Protein AF-A0A928Q624-F1 (afdb_monomer)

Structure (mmCIF, N/CA/C/O backbone):
data_AF-A0A928Q624-F1
#
_entry.id   AF-A0A928Q624-F1
#
loop_
_atom_site.group_PDB
_atom_site.id
_atom_site.type_symbol
_atom_site.label_atom_id
_atom_site.label_alt_id
_atom_site.label_comp_id
_atom_site.label_asym_id
_atom_site.label_entity_id
_atom_site.label_seq_id
_atom_site.pdbx_PDB_ins_code
_atom_site.Cartn_x
_atom_site.Cartn_y
_atom_site.Cartn_z
_atom_site.occupancy
_atom_site.B_iso_or_equiv
_atom_site.auth_seq_id
_atom_site.auth_comp_id
_atom_site.auth_asym_id
_atom_site.auth_atom_id
_atom_site.pdbx_PDB_model_num
ATOM 1 N N . MET A 1 1 ? -30.125 10.115 11.064 1.00 42.06 1 MET A N 1
ATOM 2 C CA . MET A 1 1 ? -29.849 9.423 9.781 1.00 42.06 1 MET A CA 1
ATOM 3 C C . MET A 1 1 ? -28.670 9.988 8.962 1.00 42.06 1 MET A C 1
ATOM 5 O O . MET A 1 1 ? -28.340 9.389 7.951 1.00 42.06 1 MET A O 1
ATOM 9 N N . MET A 1 2 ? -27.965 11.055 9.381 1.00 40.81 2 MET A N 1
ATOM 10 C CA . MET A 1 2 ? -26.850 11.630 8.591 1.00 40.81 2 MET A CA 1
ATOM 11 C C . MET A 1 2 ? -25.537 10.825 8.614 1.00 40.81 2 MET A C 1
ATOM 13 O O . MET A 1 2 ? -24.783 10.883 7.650 1.00 40.81 2 MET A O 1
ATOM 17 N N . LYS A 1 3 ? -25.280 10.036 9.670 1.00 58.16 3 LYS A N 1
ATOM 18 C CA . LYS A 1 3 ? -24.011 9.306 9.837 1.00 58.16 3 LYS A CA 1
ATOM 19 C C . LYS A 1 3 ? -23.748 8.297 8.714 1.00 58.16 3 LYS A C 1
ATOM 21 O O . LYS A 1 3 ? -22.619 8.192 8.279 1.00 58.16 3 LYS A O 1
ATOM 26 N N . ASN A 1 4 ? -24.772 7.636 8.170 1.00 63.38 4 ASN A N 1
ATOM 27 C CA . ASN A 1 4 ? -24.584 6.604 7.140 1.00 63.38 4 ASN A CA 1
ATOM 28 C C . ASN A 1 4 ? -24.246 7.156 5.745 1.00 63.38 4 ASN A C 1
ATOM 30 O O . ASN A 1 4 ? -23.698 6.420 4.933 1.00 63.38 4 ASN A O 1
ATOM 34 N N . LYS A 1 5 ? -24.572 8.421 5.443 1.00 72.81 5 LYS A N 1
ATOM 35 C CA . LYS A 1 5 ? -24.330 9.014 4.114 1.00 72.81 5 LYS A CA 1
ATOM 36 C C . LYS A 1 5 ? -22.886 9.486 3.959 1.00 72.81 5 LYS A C 1
ATOM 38 O O . LYS A 1 5 ? -22.233 9.117 2.992 1.00 72.81 5 LYS A O 1
ATOM 43 N N . SER A 1 6 ? -22.381 10.237 4.938 1.00 69.88 6 SER A N 1
ATOM 44 C CA . SER A 1 6 ? -20.977 10.670 4.982 1.00 69.88 6 SER A CA 1
ATOM 45 C C . SER A 1 6 ? -20.023 9.481 5.051 1.00 69.88 6 SER A C 1
ATOM 47 O O . SER A 1 6 ? -18.987 9.458 4.402 1.00 69.88 6 SER A O 1
ATOM 49 N N . ILE A 1 7 ? -20.426 8.457 5.793 1.00 70.25 7 ILE A N 1
ATOM 50 C CA . ILE A 1 7 ? -19.689 7.213 5.931 1.00 70.25 7 ILE A CA 1
ATOM 51 C C . ILE A 1 7 ? -19.604 6.423 4.611 1.00 70.25 7 ILE A C 1
ATOM 53 O O . ILE A 1 7 ? -18.527 5.956 4.256 1.00 70.25 7 ILE A O 1
ATOM 57 N N . LYS A 1 8 ? -20.714 6.279 3.875 1.00 77.25 8 LYS A N 1
ATOM 58 C CA . LYS A 1 8 ? -20.697 5.614 2.563 1.00 77.25 8 LYS A CA 1
ATOM 59 C C . LYS A 1 8 ? -19.836 6.371 1.558 1.00 77.25 8 LYS A C 1
ATOM 61 O O . LYS A 1 8 ? -19.048 5.747 0.869 1.00 77.25 8 LYS A O 1
ATOM 66 N N . SER A 1 9 ? -19.931 7.700 1.556 1.00 80.50 9 SER A N 1
ATOM 67 C CA . SER A 1 9 ? -19.120 8.557 0.688 1.00 80.50 9 SER A CA 1
ATOM 68 C C . SER A 1 9 ? -17.616 8.426 0.959 1.00 80.50 9 SER A C 1
ATOM 70 O O . SER A 1 9 ? -16.831 8.503 0.023 1.00 80.50 9 SER A O 1
ATOM 72 N N . LEU A 1 10 ? -17.207 8.193 2.213 1.00 77.06 10 LEU A N 1
ATOM 73 C CA . LEU A 1 10 ? -15.803 7.944 2.548 1.00 77.06 10 LEU A CA 1
ATOM 74 C C . LEU A 1 10 ? -15.310 6.598 1.999 1.00 77.06 10 LEU A C 1
ATOM 76 O O . LEU A 1 10 ? -14.221 6.541 1.442 1.00 77.06 10 LEU A O 1
ATOM 80 N N . LEU A 1 11 ? -16.096 5.528 2.151 1.00 78.81 11 LEU A N 1
ATOM 81 C CA . LEU A 1 11 ? -15.744 4.214 1.598 1.00 78.81 11 LEU A CA 1
ATOM 82 C C . LEU A 1 11 ? -15.671 4.241 0.072 1.00 78.81 11 LEU A C 1
ATOM 84 O O . LEU A 1 11 ? -14.723 3.719 -0.499 1.00 78.81 11 LEU A O 1
ATOM 88 N N . GLU A 1 12 ? -16.646 4.891 -0.561 1.00 81.31 12 GLU A N 1
ATOM 89 C CA . GLU A 1 12 ? -16.712 5.059 -2.012 1.00 81.31 12 GLU A CA 1
ATOM 90 C C . GLU A 1 12 ? -15.503 5.854 -2.524 1.00 81.31 12 GLU A C 1
ATOM 92 O O . GLU A 1 12 ? -14.842 5.426 -3.459 1.00 81.31 12 GLU A O 1
ATOM 97 N N . GLY A 1 13 ? -15.101 6.920 -1.823 1.00 78.56 13 GLY A N 1
ATOM 98 C CA . GLY A 1 13 ? -13.877 7.656 -2.152 1.00 78.56 13 GLY A CA 1
ATOM 99 C C . GLY A 1 13 ? -12.587 6.836 -1.996 1.00 78.56 13 GLY A C 1
ATOM 100 O O . GLY A 1 13 ? -11.647 7.030 -2.765 1.00 78.56 13 GLY A O 1
ATOM 101 N N . ILE A 1 14 ? -12.528 5.908 -1.032 1.00 75.38 14 ILE A N 1
ATOM 102 C CA . ILE A 1 14 ? -11.396 4.973 -0.894 1.00 75.38 14 ILE A CA 1
ATOM 103 C C . ILE A 1 14 ? -11.387 3.977 -2.062 1.00 75.38 14 ILE A C 1
ATOM 105 O O . ILE A 1 14 ? -10.330 3.728 -2.639 1.00 75.38 14 ILE A O 1
ATOM 109 N N . ASP A 1 15 ? -12.550 3.436 -2.433 1.00 75.81 15 ASP A N 1
ATOM 110 C CA . AS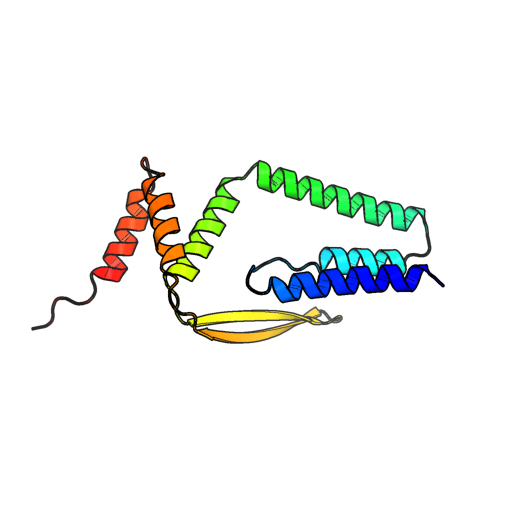P A 1 15 ? -12.689 2.527 -3.575 1.00 75.81 15 ASP A CA 1
ATOM 111 C C . ASP A 1 15 ? -12.310 3.213 -4.895 1.00 75.81 15 ASP A C 1
ATOM 113 O O . ASP A 1 15 ? -11.597 2.626 -5.709 1.00 75.81 15 ASP A O 1
ATOM 117 N N . ASP A 1 16 ? -12.737 4.457 -5.102 1.00 77.38 16 ASP A N 1
ATOM 118 C CA . ASP A 1 16 ? -12.411 5.245 -6.292 1.00 77.38 16 ASP A CA 1
ATOM 119 C C . ASP A 1 16 ? -10.905 5.520 -6.385 1.00 77.38 16 ASP A C 1
ATOM 121 O O . ASP A 1 16 ? -10.308 5.383 -7.457 1.00 77.38 16 ASP A O 1
ATOM 125 N N . TYR A 1 17 ? -10.266 5.841 -5.255 1.00 70.38 17 TYR A N 1
ATOM 126 C CA . TYR A 1 17 ? -8.818 6.035 -5.186 1.00 70.38 17 TYR A CA 1
ATOM 127 C C . TYR A 1 17 ? -8.052 4.742 -5.500 1.00 70.38 17 TYR A C 1
ATOM 129 O O . TYR A 1 17 ? -7.118 4.761 -6.304 1.00 70.38 17 TYR A O 1
ATOM 137 N N . GLU A 1 18 ? -8.457 3.605 -4.923 1.00 68.12 18 GLU A N 1
ATOM 138 C CA . GLU A 1 18 ? -7.883 2.289 -5.242 1.00 68.12 18 GLU A CA 1
ATOM 139 C C . GLU A 1 18 ? -8.032 1.952 -6.725 1.00 68.12 18 GLU A C 1
ATOM 141 O O . GLU A 1 18 ? -7.096 1.465 -7.359 1.00 68.12 18 GLU A O 1
ATOM 146 N N . GLN A 1 19 ? -9.207 2.221 -7.299 1.00 67.75 19 GLN A N 1
ATOM 147 C CA . GLN A 1 19 ? -9.478 1.950 -8.704 1.00 67.75 19 GLN A CA 1
ATOM 148 C C . GLN A 1 19 ? -8.641 2.819 -9.639 1.00 67.75 19 GLN A C 1
ATOM 150 O O . GLN A 1 19 ? -8.111 2.296 -10.624 1.00 67.75 19 GLN A O 1
ATOM 155 N N . ALA A 1 20 ? -8.492 4.106 -9.322 1.00 62.09 20 ALA A N 1
ATOM 156 C CA . ALA A 1 20 ? -7.647 5.033 -10.065 1.00 62.09 20 ALA A CA 1
ATOM 157 C C . ALA A 1 20 ? -6.159 4.644 -9.985 1.00 62.09 20 ALA A C 1
ATOM 159 O O . ALA A 1 20 ? -5.436 4.766 -10.973 1.00 62.09 20 ALA A O 1
ATOM 160 N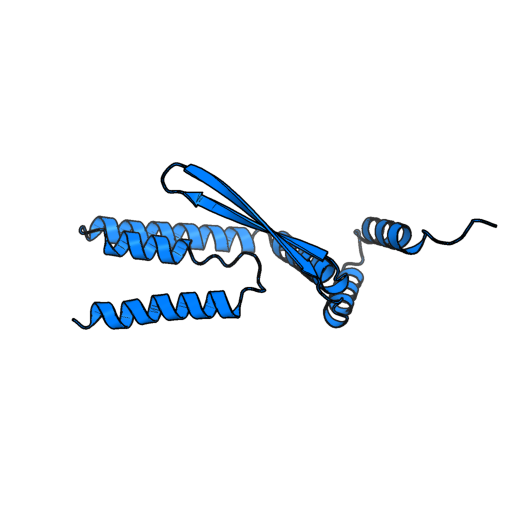 N . ASN A 1 21 ? -5.724 4.088 -8.849 1.00 60.66 21 ASN A N 1
ATOM 161 C CA . ASN A 1 21 ? -4.332 3.726 -8.580 1.00 60.66 21 ASN A CA 1
ATOM 162 C C . ASN A 1 21 ? -4.022 2.228 -8.697 1.00 60.66 21 ASN A C 1
ATOM 164 O O . ASN A 1 21 ? -2.992 1.780 -8.201 1.00 60.66 21 ASN A O 1
ATOM 168 N N . LYS A 1 22 ? -4.821 1.449 -9.441 1.00 57.28 22 LYS A N 1
ATOM 169 C CA . LYS A 1 22 ? -4.572 0.012 -9.716 1.00 57.28 22 LYS A CA 1
ATOM 170 C C . LYS A 1 22 ? -3.182 -0.309 -10.290 1.00 57.28 22 LYS A C 1
ATOM 172 O O . LYS A 1 22 ? -2.777 -1.467 -10.286 1.00 57.28 22 LYS A O 1
ATOM 177 N N . ARG A 1 23 ? -2.472 0.694 -10.819 1.00 48.16 23 ARG A N 1
ATOM 178 C CA . ARG A 1 23 ? -1.094 0.580 -11.327 1.00 48.16 23 ARG A CA 1
ATOM 179 C C . ARG A 1 23 ? -0.033 0.630 -10.219 1.00 48.16 23 ARG A C 1
ATOM 181 O O . ARG A 1 23 ? 1.066 0.131 -10.427 1.00 48.16 23 ARG A O 1
ATOM 188 N N . ILE A 1 24 ? -0.361 1.185 -9.051 1.00 51.19 24 ILE A N 1
ATOM 189 C CA . ILE A 1 24 ? 0.508 1.234 -7.871 1.00 51.19 24 ILE A CA 1
ATOM 190 C C . ILE A 1 24 ? 0.310 -0.075 -7.097 1.00 51.19 24 ILE A C 1
ATOM 192 O O . ILE A 1 24 ? -0.640 -0.232 -6.324 1.00 51.19 24 ILE A O 1
ATOM 196 N N . LYS A 1 25 ? 1.190 -1.055 -7.341 1.00 48.66 25 LYS A N 1
ATOM 197 C CA . LYS A 1 25 ? 1.201 -2.325 -6.599 1.00 48.66 25 LYS A CA 1
ATOM 198 C C . LYS A 1 25 ? 1.339 -2.039 -5.095 1.00 48.66 25 LYS A C 1
ATOM 200 O O . LYS A 1 25 ? 2.238 -1.320 -4.683 1.00 48.66 25 LYS A O 1
ATOM 205 N N . GLY A 1 26 ? 0.453 -2.620 -4.280 1.00 50.34 26 GLY A N 1
ATOM 206 C CA . GLY A 1 26 ? 0.579 -2.634 -2.814 1.00 50.34 26 GLY A CA 1
ATOM 207 C C . GLY A 1 26 ? -0.304 -1.659 -2.027 1.00 50.34 26 GLY A C 1
ATOM 208 O O . GLY A 1 26 ? -0.358 -1.785 -0.806 1.00 50.34 26 GLY A O 1
ATOM 209 N N . SER A 1 27 ? -1.045 -0.744 -2.669 1.00 52.12 27 SER A N 1
ATOM 210 C CA . SER A 1 27 ? -2.008 0.117 -1.954 1.00 52.12 27 SER A CA 1
ATOM 211 C C . SER A 1 27 ? -3.344 -0.602 -1.709 1.00 52.12 27 SER A C 1
ATOM 213 O O . SER A 1 27 ? -4.367 -0.287 -2.304 1.00 52.1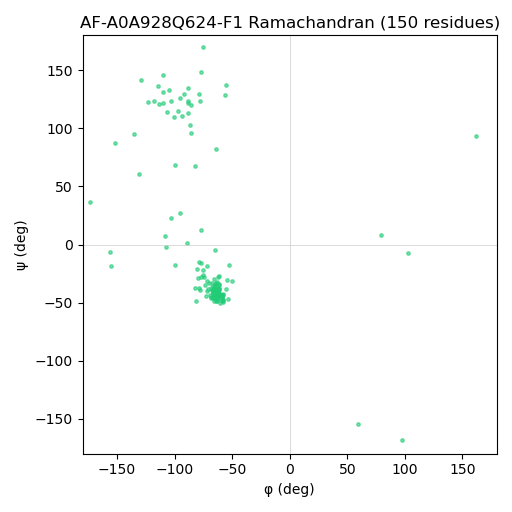2 27 SER A O 1
ATOM 215 N N . ASP A 1 28 ? -3.328 -1.635 -0.864 1.00 59.47 28 ASP A N 1
ATOM 216 C CA . ASP A 1 28 ? -4.558 -2.270 -0.382 1.00 59.47 28 ASP A CA 1
ATOM 217 C C . ASP A 1 28 ? -5.048 -1.510 0.863 1.00 59.47 28 ASP A C 1
ATOM 219 O O . ASP A 1 28 ? -4.512 -1.674 1.964 1.00 59.47 28 ASP A O 1
ATOM 223 N N . PHE A 1 29 ? -6.070 -0.660 0.715 1.00 68.00 29 PHE A N 1
ATOM 224 C CA . PHE A 1 29 ? -6.675 0.072 1.837 1.00 68.00 29 PHE A CA 1
ATOM 225 C C . PHE A 1 29 ? -7.605 -0.823 2.660 1.00 68.00 29 PHE A C 1
ATOM 227 O O . PHE A 1 29 ? -8.325 -0.350 3.546 1.00 68.00 29 PHE A O 1
ATOM 234 N N . LYS A 1 30 ? -7.563 -2.140 2.440 1.00 75.44 30 LYS A N 1
ATOM 235 C CA . LYS A 1 30 ? -8.218 -3.152 3.268 1.00 75.44 30 LYS A CA 1
ATOM 236 C C . LYS A 1 30 ? -7.920 -3.005 4.753 1.00 75.44 30 LYS A C 1
ATOM 238 O O . LYS A 1 30 ? -8.804 -3.276 5.554 1.00 75.44 30 LYS A O 1
ATOM 243 N N . SER A 1 31 ? -6.743 -2.523 5.153 1.00 74.69 31 SER A N 1
ATOM 244 C CA . SER A 1 31 ? -6.451 -2.226 6.566 1.00 74.69 31 SER A CA 1
ATOM 245 C C . SER A 1 31 ? -7.373 -1.139 7.143 1.00 74.69 31 SER A C 1
ATOM 247 O O . SER A 1 31 ? -7.892 -1.298 8.249 1.00 74.69 31 SER A O 1
ATOM 249 N N . ILE A 1 32 ? -7.643 -0.078 6.374 1.00 82.06 32 ILE A N 1
ATOM 250 C CA . ILE A 1 32 ? -8.559 1.010 6.743 1.00 82.06 32 ILE A CA 1
ATOM 251 C C . ILE A 1 32 ? -10.010 0.538 6.672 1.00 82.06 32 ILE A C 1
ATOM 253 O O . ILE A 1 32 ? -10.773 0.791 7.603 1.00 82.06 32 ILE A O 1
ATOM 257 N N . LYS A 1 33 ? -10.389 -0.187 5.611 1.00 80.75 33 LYS A N 1
ATOM 258 C CA . LYS A 1 33 ? -11.736 -0.764 5.465 1.00 80.75 33 LYS A CA 1
ATOM 259 C C . LYS A 1 33 ? -12.060 -1.719 6.617 1.00 80.75 33 LYS A C 1
ATOM 261 O O . LYS A 1 33 ? -13.117 -1.591 7.228 1.00 80.75 33 LYS A O 1
ATOM 266 N N . ASN A 1 34 ? -11.125 -2.600 6.978 1.00 84.31 34 ASN A N 1
ATOM 267 C CA . ASN A 1 34 ? -11.265 -3.527 8.101 1.00 84.31 34 ASN A CA 1
ATOM 268 C C . ASN A 1 34 ? -11.399 -2.784 9.434 1.00 84.31 34 ASN A C 1
ATOM 270 O O . ASN A 1 34 ? -12.337 -3.065 10.177 1.00 84.31 34 ASN A O 1
ATOM 274 N N . LEU A 1 35 ? -10.515 -1.811 9.715 1.00 85.62 35 LEU A N 1
ATOM 275 C CA . LEU A 1 35 ? -10.620 -0.978 10.919 1.00 85.62 35 LEU A CA 1
ATOM 276 C C . LEU A 1 35 ? -12.002 -0.335 11.007 1.00 85.62 35 LEU A C 1
ATOM 278 O O . LEU A 1 35 ? -12.628 -0.329 12.061 1.00 85.62 35 LEU A O 1
ATOM 282 N N . TYR A 1 36 ? -12.462 0.228 9.898 1.00 83.62 36 TYR A N 1
ATOM 283 C CA . TYR A 1 36 ? -13.732 0.921 9.826 1.00 83.62 36 TYR A CA 1
ATOM 284 C C . TYR A 1 36 ? -14.921 -0.031 10.062 1.00 83.62 36 TYR A C 1
ATOM 286 O O . TYR A 1 36 ? -15.818 0.289 10.846 1.00 83.62 36 TYR A O 1
ATOM 294 N N . GLU A 1 37 ? -14.930 -1.211 9.437 1.00 85.44 37 GLU A N 1
ATOM 295 C CA . GLU A 1 37 ? -15.988 -2.200 9.643 1.00 85.44 37 GLU A CA 1
ATOM 296 C C . GLU A 1 37 ? -16.032 -2.681 11.094 1.00 85.44 37 GLU A C 1
ATOM 298 O O . GLU A 1 37 ? -17.107 -2.793 11.684 1.00 85.44 37 GLU A O 1
ATOM 303 N N . GLU A 1 38 ? -14.866 -2.960 11.672 1.00 87.31 38 GLU A N 1
ATOM 304 C CA . GLU A 1 38 ? -14.724 -3.416 13.051 1.00 87.31 38 GLU A CA 1
ATOM 305 C C . GLU A 1 38 ? -15.120 -2.314 14.043 1.00 87.31 38 GLU A C 1
ATOM 307 O O . GLU A 1 38 ? -15.840 -2.569 15.009 1.00 87.31 38 GLU A O 1
ATOM 312 N N . PHE A 1 39 ? -14.770 -1.060 13.749 1.00 87.88 39 PHE A N 1
ATOM 313 C CA . PHE A 1 39 ? -15.178 0.106 14.527 1.00 87.88 39 PHE A CA 1
ATOM 314 C C . PHE A 1 39 ? -16.700 0.287 14.547 1.00 87.88 39 PHE A C 1
ATOM 316 O O . PHE A 1 39 ? -17.263 0.565 15.605 1.00 87.88 39 PHE A O 1
ATOM 323 N N . LEU A 1 40 ? -17.382 0.116 13.408 1.00 85.81 40 LEU A N 1
ATOM 324 C CA . LEU A 1 40 ? -18.842 0.233 13.341 1.00 85.81 40 LEU A CA 1
ATOM 325 C C . LEU A 1 40 ? -19.581 -0.933 13.997 1.00 85.81 40 LEU A C 1
ATOM 327 O O . LEU A 1 40 ? -20.670 -0.724 14.526 1.00 85.81 40 LEU A O 1
ATOM 331 N N . LYS A 1 41 ? -19.002 -2.138 13.965 1.00 88.69 41 LYS A N 1
ATOM 332 C CA . LYS A 1 41 ? -19.549 -3.332 14.630 1.00 88.69 41 LYS A CA 1
ATOM 333 C C . LYS A 1 41 ? -19.308 -3.325 16.147 1.00 88.69 41 LYS A C 1
ATOM 335 O O . LYS A 1 41 ? -19.937 -4.095 16.863 1.00 88.69 41 LYS A O 1
ATOM 340 N N . THR A 1 42 ? -18.405 -2.478 16.641 1.00 89.00 42 THR A N 1
ATOM 341 C CA . THR A 1 42 ? -18.054 -2.401 18.064 1.00 89.00 42 THR A CA 1
ATOM 342 C C . THR A 1 42 ? -18.963 -1.421 18.810 1.00 89.00 42 THR A C 1
ATOM 344 O O . THR A 1 42 ? -18.876 -0.201 18.640 1.00 89.00 42 THR A O 1
ATOM 347 N N . ASP A 1 43 ? -19.794 -1.939 19.715 1.00 86.19 43 ASP A N 1
ATOM 348 C CA . ASP A 1 43 ? -20.748 -1.130 20.489 1.00 86.19 43 ASP A CA 1
ATOM 349 C C . ASP A 1 43 ? -20.073 -0.287 21.585 1.00 86.19 43 ASP A C 1
ATOM 351 O O . ASP A 1 43 ? -20.459 0.861 21.845 1.00 86.19 43 ASP A O 1
ATOM 355 N N . SER A 1 44 ? -19.015 -0.825 22.196 1.00 93.06 44 SER A N 1
ATOM 356 C CA . SER A 1 44 ? -18.314 -0.216 23.327 1.00 93.06 44 SER A CA 1
ATOM 357 C C . SER A 1 44 ? -17.379 0.916 22.894 1.00 93.06 44 SER A C 1
ATOM 359 O O . SER A 1 44 ? -16.445 0.719 22.115 1.00 93.06 44 SER A O 1
ATOM 361 N N . LYS A 1 45 ? -17.580 2.117 23.454 1.00 89.00 45 LYS A N 1
ATOM 362 C CA . LYS A 1 45 ? -16.713 3.279 23.195 1.00 89.00 45 LYS A CA 1
ATOM 363 C C . LYS A 1 45 ? -15.238 3.017 23.569 1.00 89.00 45 LYS A C 1
ATOM 365 O O . LYS A 1 45 ? -14.398 3.250 22.707 1.00 89.00 45 LYS A O 1
ATOM 370 N N . PRO A 1 46 ? -14.901 2.478 24.758 1.00 92.75 46 PRO A N 1
ATOM 371 C CA . PRO A 1 46 ? -13.516 2.133 25.090 1.00 92.75 46 PRO A CA 1
ATOM 372 C C . PRO A 1 46 ? -12.837 1.191 24.087 1.00 92.75 46 PRO A C 1
ATOM 374 O O . PRO A 1 46 ? -11.660 1.354 23.781 1.00 92.75 46 PRO A O 1
ATOM 377 N N . GLN A 1 47 ? -13.573 0.213 23.551 1.00 89.19 47 GLN A N 1
ATOM 378 C CA . GLN A 1 47 ? -13.030 -0.726 22.564 1.00 89.19 47 GLN A CA 1
ATOM 379 C C . GLN A 1 47 ? -12.806 -0.050 21.207 1.00 89.19 47 GLN A C 1
ATOM 381 O O . GLN A 1 47 ? -11.767 -0.253 20.585 1.00 89.19 47 GLN A O 1
ATOM 386 N N . ARG A 1 48 ? -13.729 0.822 20.786 1.00 89.94 48 ARG A N 1
ATOM 387 C CA . ARG A 1 48 ? -13.560 1.671 19.599 1.00 89.94 48 ARG A CA 1
ATOM 388 C C . ARG A 1 48 ? -12.338 2.588 19.701 1.00 89.94 48 ARG A C 1
ATOM 390 O O . ARG A 1 48 ? -11.573 2.692 18.746 1.00 89.94 48 ARG A O 1
ATOM 397 N N . ASP A 1 49 ? -12.131 3.211 20.859 1.00 89.88 49 ASP A N 1
ATOM 398 C CA . ASP A 1 49 ? -10.975 4.081 21.102 1.00 89.88 49 ASP A CA 1
ATOM 399 C C . ASP A 1 49 ? -9.658 3.280 21.059 1.00 89.88 49 ASP A C 1
ATOM 401 O O . ASP A 1 49 ? -8.663 3.756 20.507 1.00 89.88 49 ASP A O 1
ATOM 405 N N . LYS A 1 50 ? -9.668 2.034 21.559 1.00 92.88 50 LYS A N 1
ATOM 406 C CA . LYS A 1 50 ? -8.531 1.105 21.474 1.00 92.88 50 LYS A CA 1
ATOM 407 C C . LYS A 1 50 ? -8.202 0.700 20.030 1.00 92.88 50 LYS A C 1
ATOM 409 O O . LYS A 1 50 ? -7.037 0.727 19.649 1.00 92.88 50 LYS A O 1
ATOM 414 N N . LEU A 1 51 ? -9.206 0.387 19.208 1.00 89.50 51 LEU A N 1
ATOM 415 C CA . LEU A 1 51 ? -9.002 0.076 17.784 1.00 89.50 51 LEU A CA 1
ATOM 416 C C . LEU A 1 51 ? -8.320 1.238 17.044 1.00 89.50 51 LEU A C 1
ATOM 418 O O . LEU A 1 51 ? -7.377 1.032 16.277 1.00 89.50 51 LEU A O 1
ATOM 422 N N . ILE A 1 52 ? -8.759 2.475 17.309 1.00 89.25 52 ILE A N 1
ATOM 423 C CA . ILE A 1 52 ? -8.149 3.673 16.720 1.00 89.25 52 ILE A CA 1
ATOM 424 C C . ILE A 1 52 ? -6.705 3.851 17.200 1.00 89.25 52 ILE A C 1
ATOM 426 O O . ILE A 1 52 ? -5.834 4.171 16.389 1.00 89.25 52 ILE A O 1
ATOM 430 N N . SER A 1 53 ? -6.434 3.691 18.498 1.00 89.31 53 SER A N 1
ATOM 431 C CA . SER A 1 53 ? -5.089 3.913 19.039 1.00 89.31 53 SER A CA 1
ATOM 432 C C . SER A 1 53 ? -4.081 2.885 18.523 1.00 89.31 53 SER A C 1
ATOM 434 O O . SER A 1 53 ? -2.978 3.264 18.136 1.00 89.31 53 SER A O 1
ATOM 436 N N . GLU A 1 54 ? -4.469 1.614 18.422 1.00 90.56 54 GLU A N 1
ATOM 437 C CA . GLU A 1 54 ? -3.630 0.558 17.847 1.00 90.56 54 GLU A CA 1
ATOM 438 C C . GLU A 1 54 ? -3.359 0.787 16.359 1.00 90.56 54 GLU A C 1
ATOM 440 O O . GLU A 1 54 ? -2.232 0.604 15.898 1.00 90.56 54 GLU A O 1
ATOM 445 N N . PHE A 1 55 ? -4.365 1.230 15.598 1.00 88.75 55 PHE A N 1
ATOM 446 C CA . PHE A 1 55 ? -4.162 1.586 14.197 1.00 88.75 55 PHE A CA 1
ATOM 447 C C . PHE A 1 55 ? -3.175 2.747 14.038 1.00 88.75 55 PHE A C 1
ATOM 449 O O . PHE A 1 55 ? -2.238 2.641 13.249 1.00 88.75 55 PHE A O 1
ATOM 456 N N . LYS A 1 56 ? -3.338 3.823 14.822 1.00 86.38 56 LYS A N 1
ATOM 457 C CA . LYS A 1 56 ? -2.411 4.965 14.814 1.00 86.38 56 LYS A CA 1
ATOM 458 C C . LYS A 1 56 ? -0.988 4.539 15.153 1.00 86.38 56 LYS A C 1
ATOM 460 O O . LYS A 1 56 ? -0.074 4.892 14.418 1.00 86.38 56 LYS A O 1
ATOM 465 N N . LYS A 1 57 ? -0.824 3.742 16.213 1.00 90.00 57 LYS A N 1
ATOM 466 C CA . LYS A 1 57 ? 0.479 3.240 16.653 1.00 90.00 57 LYS A CA 1
ATOM 467 C C . LYS A 1 57 ? 1.176 2.440 15.552 1.00 90.00 57 LYS A C 1
ATOM 469 O O . LYS A 1 57 ? 2.317 2.733 15.230 1.00 90.00 57 LYS A O 1
ATOM 474 N N . ARG A 1 58 ? 0.483 1.485 14.922 1.00 86.25 58 ARG A N 1
ATOM 475 C CA . ARG A 1 58 ? 1.062 0.704 13.813 1.00 86.25 58 ARG A CA 1
ATOM 476 C C . ARG A 1 58 ? 1.450 1.576 12.622 1.00 86.25 58 ARG A C 1
ATOM 478 O O . ARG A 1 58 ? 2.466 1.323 11.987 1.00 86.25 58 ARG A O 1
ATOM 485 N N . ASN A 1 59 ? 0.647 2.592 12.309 1.00 85.75 59 ASN A N 1
ATOM 486 C CA . ASN A 1 59 ? 0.947 3.501 11.207 1.00 85.75 59 ASN A CA 1
ATOM 487 C C . ASN A 1 59 ? 2.173 4.380 11.502 1.00 85.75 59 ASN A C 1
ATOM 489 O O . ASN A 1 59 ? 2.973 4.640 10.610 1.00 85.75 59 ASN A O 1
ATOM 493 N N . GLU A 1 60 ? 2.335 4.813 12.751 1.00 83.00 60 GLU A N 1
ATOM 494 C CA . GLU A 1 60 ? 3.522 5.534 13.214 1.00 83.00 60 GLU A CA 1
ATOM 495 C C . GLU A 1 60 ? 4.770 4.640 13.202 1.00 83.00 60 GLU A C 1
ATOM 497 O O . GLU A 1 60 ? 5.799 5.037 12.664 1.00 83.00 60 GLU A O 1
ATOM 502 N N . GLU A 1 61 ? 4.668 3.404 13.699 1.00 84.25 61 GLU A N 1
ATOM 503 C CA . GLU A 1 61 ? 5.745 2.405 13.630 1.00 84.25 61 GLU A CA 1
ATOM 504 C C . GLU A 1 61 ? 6.172 2.133 12.182 1.00 84.25 61 GLU A C 1
ATOM 506 O O . GLU A 1 61 ? 7.364 2.085 11.887 1.00 84.25 61 GLU A O 1
ATOM 511 N N . PHE A 1 62 ? 5.211 2.011 11.263 1.00 83.69 62 PHE A N 1
ATOM 512 C CA . PHE A 1 62 ? 5.500 1.847 9.842 1.00 83.69 62 PHE A CA 1
ATOM 513 C C . PHE A 1 62 ? 6.186 3.083 9.244 1.00 83.69 62 PHE A C 1
ATOM 515 O O . PHE A 1 62 ? 7.164 2.944 8.515 1.00 83.69 62 PHE A O 1
ATOM 522 N N . ALA A 1 63 ? 5.727 4.292 9.579 1.00 79.56 63 ALA A N 1
ATOM 523 C CA . ALA A 1 63 ? 6.360 5.525 9.115 1.00 79.56 63 ALA A CA 1
ATOM 524 C C . ALA A 1 63 ? 7.817 5.634 9.596 1.00 79.56 63 ALA A C 1
ATOM 526 O O . ALA A 1 63 ? 8.706 5.940 8.803 1.00 79.56 63 ALA A O 1
ATOM 527 N N . LEU A 1 64 ? 8.073 5.312 10.868 1.00 82.50 64 LEU A N 1
ATOM 528 C CA . LEU A 1 64 ? 9.422 5.267 11.434 1.00 82.50 64 LEU A CA 1
ATOM 529 C C . LEU A 1 64 ? 10.287 4.191 10.774 1.00 82.50 64 LEU A C 1
ATOM 531 O O . LEU A 1 64 ? 11.468 4.428 10.520 1.00 82.50 64 LEU A O 1
ATOM 535 N N . PHE A 1 65 ? 9.710 3.026 10.470 1.00 84.44 65 PHE A N 1
ATOM 536 C CA . PHE A 1 65 ? 10.403 1.958 9.756 1.00 84.44 65 PHE A CA 1
ATOM 537 C C . PHE A 1 65 ? 10.858 2.427 8.371 1.00 84.44 65 PHE A C 1
ATOM 539 O O . PHE A 1 65 ? 12.035 2.310 8.051 1.00 84.44 65 PHE A O 1
ATOM 546 N N . ILE A 1 66 ? 9.966 3.023 7.579 1.00 84.38 66 ILE A N 1
ATOM 547 C CA . ILE A 1 66 ? 10.309 3.552 6.253 1.00 84.38 66 ILE A CA 1
ATOM 548 C C . ILE A 1 66 ? 11.354 4.673 6.351 1.00 84.38 66 ILE A C 1
ATOM 550 O O . ILE A 1 66 ? 12.295 4.707 5.565 1.00 84.38 66 ILE A O 1
ATOM 554 N N . GLN A 1 67 ? 11.241 5.555 7.347 1.00 78.50 67 GLN A N 1
ATOM 555 C CA . GLN A 1 67 ? 12.215 6.626 7.568 1.00 78.50 67 GLN A CA 1
ATOM 556 C C . GLN A 1 67 ? 13.605 6.096 7.949 1.00 78.50 67 GLN A C 1
ATOM 558 O O . GLN A 1 67 ? 14.613 6.683 7.565 1.00 78.50 67 GLN A O 1
ATOM 563 N N . SER A 1 68 ? 13.658 5.003 8.711 1.00 88.69 68 SER A N 1
ATOM 564 C CA . SER A 1 68 ? 14.914 4.389 9.157 1.00 88.69 68 SER A CA 1
ATOM 565 C C . SER A 1 68 ? 15.585 3.541 8.075 1.00 88.69 68 SER A C 1
ATOM 567 O O . SER A 1 68 ? 16.755 3.212 8.228 1.00 88.69 68 SER A O 1
ATOM 569 N N . ASN A 1 69 ? 14.853 3.191 7.012 1.00 88.25 69 ASN A N 1
ATOM 570 C CA . ASN A 1 69 ? 15.296 2.297 5.940 1.00 88.25 69 ASN A CA 1
ATOM 571 C C . ASN A 1 69 ? 15.009 2.918 4.551 1.00 88.25 69 ASN A C 1
ATOM 573 O O . ASN A 1 69 ? 14.210 2.376 3.774 1.00 88.25 69 ASN A O 1
ATOM 577 N N . PRO A 1 70 ? 15.586 4.095 4.228 1.00 83.56 70 PRO A N 1
ATOM 578 C CA . PRO A 1 70 ? 15.332 4.791 2.962 1.00 83.56 70 PRO A CA 1
ATOM 579 C C . PRO A 1 70 ? 15.762 3.982 1.726 1.00 83.56 70 PRO A C 1
ATOM 581 O O . PRO A 1 70 ? 15.184 4.129 0.648 1.00 83.56 70 PRO A O 1
ATOM 584 N N . GLU A 1 71 ? 16.742 3.091 1.871 1.00 86.56 71 GLU A N 1
ATOM 585 C CA . GLU A 1 71 ? 17.213 2.195 0.817 1.00 86.56 71 GLU A CA 1
ATOM 586 C C . GLU A 1 71 ? 16.133 1.222 0.327 1.00 86.56 71 GLU A C 1
ATOM 588 O O . GLU A 1 71 ? 16.137 0.856 -0.849 1.00 86.56 71 GLU A O 1
ATOM 593 N N . LEU A 1 72 ? 15.163 0.854 1.175 1.00 85.12 72 LEU A N 1
ATOM 594 C CA . LEU A 1 72 ? 14.035 0.013 0.765 1.00 85.12 72 LEU A CA 1
ATOM 595 C C . LEU A 1 72 ? 13.154 0.723 -0.266 1.00 85.12 72 LEU A C 1
ATOM 597 O O . LEU A 1 72 ? 12.705 0.097 -1.226 1.00 85.12 72 LEU A O 1
ATOM 601 N N . ILE A 1 73 ? 12.939 2.032 -0.092 1.00 81.56 73 ILE A N 1
ATOM 602 C CA . ILE A 1 73 ? 12.183 2.849 -1.049 1.00 81.56 73 ILE A CA 1
ATOM 603 C C . ILE A 1 73 ? 12.944 2.917 -2.366 1.00 81.56 73 ILE A C 1
ATOM 605 O O . ILE A 1 73 ? 12.360 2.666 -3.417 1.00 81.56 73 ILE A O 1
ATOM 609 N N . ASN A 1 74 ? 14.244 3.220 -2.302 1.00 83.69 74 ASN A N 1
ATOM 610 C CA . ASN A 1 74 ? 15.082 3.296 -3.493 1.00 83.69 74 ASN A CA 1
ATOM 611 C C . ASN A 1 74 ? 15.058 1.969 -4.250 1.00 83.69 74 ASN A C 1
ATOM 613 O O . ASN A 1 74 ? 14.780 1.976 -5.440 1.00 83.69 74 ASN A O 1
ATOM 617 N N . THR A 1 75 ? 15.246 0.839 -3.564 1.00 86.19 75 THR A N 1
ATOM 618 C CA . THR A 1 75 ? 15.234 -0.505 -4.165 1.00 86.19 75 THR A CA 1
ATOM 619 C C . THR A 1 75 ? 13.908 -0.812 -4.865 1.00 86.19 75 THR A C 1
ATOM 621 O O . THR A 1 75 ? 13.899 -1.267 -6.011 1.00 86.19 75 THR A O 1
ATOM 624 N N . GLU A 1 76 ? 12.773 -0.543 -4.210 1.00 81.50 76 GLU A N 1
ATOM 625 C CA . GLU A 1 76 ? 11.456 -0.773 -4.817 1.00 81.50 76 GLU A CA 1
ATOM 626 C C . GLU A 1 76 ? 11.196 0.189 -5.989 1.00 81.50 76 GLU A C 1
ATOM 628 O O . GLU A 1 76 ? 10.585 -0.209 -6.986 1.00 81.50 76 GLU A O 1
ATOM 633 N N . LEU A 1 77 ? 11.715 1.421 -5.922 1.00 84.75 77 LEU A N 1
ATOM 634 C CA . LEU A 1 77 ? 11.692 2.373 -7.030 1.00 84.75 77 LEU A CA 1
ATOM 635 C C . LEU A 1 77 ? 12.519 1.864 -8.220 1.00 84.75 77 LEU A C 1
ATOM 637 O O . LEU A 1 77 ? 11.987 1.827 -9.328 1.00 84.75 77 LEU A O 1
ATOM 641 N N . GLN A 1 78 ? 13.760 1.395 -8.017 1.00 84.44 78 GLN A N 1
ATOM 642 C CA . GLN A 1 78 ? 14.583 0.850 -9.113 1.00 84.44 78 GLN A CA 1
ATOM 643 C C . GLN A 1 78 ? 13.915 -0.358 -9.757 1.00 84.44 78 GLN A C 1
ATOM 645 O O . GLN A 1 78 ? 13.826 -0.442 -10.978 1.00 84.44 78 GLN A O 1
ATOM 650 N N . LYS A 1 79 ? 13.385 -1.271 -8.942 1.00 83.88 79 LYS A N 1
ATOM 651 C CA . LYS A 1 79 ? 12.657 -2.444 -9.424 1.00 83.88 79 LYS A CA 1
ATOM 652 C C . LYS A 1 79 ? 11.418 -2.054 -10.231 1.00 83.88 79 LYS A C 1
ATOM 654 O O . LYS A 1 79 ? 11.158 -2.649 -11.275 1.00 83.88 79 LYS A O 1
ATOM 659 N N . SER A 1 80 ? 10.659 -1.060 -9.772 1.00 82.81 80 SER A N 1
ATOM 660 C CA . SER A 1 80 ? 9.473 -0.565 -10.479 1.00 82.81 80 SER A CA 1
ATOM 661 C C . SER A 1 80 ? 9.839 0.080 -11.815 1.00 82.81 80 SER A C 1
ATOM 663 O O . SER A 1 80 ? 9.210 -0.226 -12.830 1.00 82.81 80 SER A O 1
ATOM 665 N N . LEU A 1 81 ? 10.886 0.909 -11.831 1.00 85.81 81 LEU A N 1
ATOM 666 C CA . LEU A 1 81 ? 11.419 1.527 -13.043 1.00 85.81 81 LEU A CA 1
ATOM 667 C C . LEU A 1 81 ? 11.942 0.480 -14.027 1.00 85.81 81 LEU A C 1
ATOM 669 O O . LEU A 1 81 ? 11.623 0.558 -15.206 1.00 85.81 81 LEU A O 1
ATOM 673 N N . LEU A 1 82 ? 12.660 -0.541 -13.555 1.00 84.25 82 LEU A N 1
ATOM 674 C CA . LEU A 1 82 ? 13.153 -1.637 -14.387 1.00 84.25 82 LEU A CA 1
ATOM 675 C C . LEU A 1 82 ? 12.010 -2.423 -15.038 1.00 84.25 82 LEU A C 1
ATOM 677 O O . LEU A 1 82 ? 12.071 -2.726 -16.228 1.00 84.25 82 LEU A O 1
ATOM 681 N N . ILE A 1 83 ? 10.947 -2.727 -14.290 1.00 83.06 83 ILE A N 1
ATOM 682 C CA . ILE A 1 83 ? 9.765 -3.415 -14.830 1.00 83.06 83 ILE A CA 1
ATOM 683 C C . ILE A 1 83 ? 9.080 -2.550 -15.895 1.00 83.06 83 ILE A C 1
ATOM 685 O O . ILE A 1 83 ? 8.700 -3.053 -16.950 1.00 83.06 83 ILE A O 1
ATOM 689 N N . ALA A 1 84 ? 8.931 -1.249 -15.641 1.00 84.81 84 ALA A N 1
ATOM 690 C CA . ALA A 1 84 ? 8.332 -0.330 -16.603 1.00 84.81 84 ALA A CA 1
ATOM 691 C C . ALA A 1 84 ? 9.206 -0.162 -17.860 1.00 84.81 84 ALA A C 1
ATOM 693 O O . ALA A 1 84 ? 8.693 -0.211 -18.975 1.00 84.81 84 ALA A O 1
ATOM 694 N N . ALA A 1 85 ? 10.522 -0.032 -17.686 1.00 86.00 85 ALA A N 1
ATOM 695 C CA . ALA A 1 85 ? 11.498 0.136 -18.757 1.00 86.00 85 ALA A CA 1
ATOM 696 C C . ALA A 1 85 ? 11.632 -1.107 -19.644 1.00 86.00 85 ALA A C 1
ATOM 698 O O . ALA A 1 85 ? 11.764 -0.977 -20.856 1.00 86.00 85 ALA A O 1
ATOM 699 N N . SER A 1 86 ? 11.597 -2.305 -19.057 1.00 81.75 86 SER A N 1
ATOM 700 C CA . SER A 1 86 ? 11.735 -3.564 -19.801 1.00 81.75 86 SER A CA 1
ATOM 701 C C . SER A 1 86 ? 10.457 -3.966 -20.540 1.00 81.75 86 SER A C 1
ATOM 703 O O . SER A 1 86 ? 10.532 -4.609 -21.587 1.00 81.75 86 SER A O 1
ATOM 705 N N . GLY A 1 87 ? 9.282 -3.563 -20.045 1.00 79.56 87 GLY A N 1
ATOM 706 C CA . GLY A 1 87 ? 8.008 -4.022 -20.596 1.00 79.56 87 GLY A CA 1
ATOM 707 C C . GLY A 1 87 ? 7.871 -5.551 -20.530 1.00 79.56 87 GLY A C 1
ATOM 708 O O . GLY A 1 87 ? 8.461 -6.216 -19.683 1.00 79.56 87 GLY A O 1
ATOM 709 N N . GLY A 1 88 ? 7.064 -6.126 -21.421 1.00 74.88 88 GLY A N 1
ATOM 710 C CA . GLY A 1 88 ? 6.901 -7.576 -21.554 1.00 74.88 88 GLY A CA 1
ATOM 711 C C . GLY A 1 88 ? 5.678 -8.151 -20.835 1.00 74.88 88 GLY A C 1
ATOM 712 O O . GLY A 1 88 ? 4.753 -7.431 -20.442 1.00 74.88 88 GLY A O 1
ATOM 713 N N . GLU A 1 89 ? 5.636 -9.482 -20.731 1.00 74.19 89 GLU A N 1
ATOM 714 C CA . GLU A 1 89 ? 4.550 -10.205 -20.066 1.00 74.19 89 GLU A CA 1
ATOM 715 C C . GLU A 1 89 ? 4.802 -10.320 -18.562 1.00 74.19 89 GLU A C 1
ATOM 717 O O . GLU A 1 89 ? 5.764 -10.947 -18.125 1.00 74.19 89 GLU A O 1
ATOM 722 N N . TYR A 1 90 ? 3.895 -9.779 -17.753 1.00 71.50 90 TYR A N 1
ATOM 723 C CA . TYR A 1 90 ? 3.905 -9.964 -16.307 1.00 71.50 90 TYR A CA 1
ATOM 724 C C . TYR A 1 90 ? 2.678 -10.752 -15.856 1.00 71.50 90 TYR A C 1
ATOM 726 O O . TYR A 1 90 ? 1.547 -10.524 -16.296 1.00 71.50 90 TYR A O 1
ATOM 734 N N . ALA A 1 91 ? 2.915 -11.708 -14.959 1.00 69.56 91 ALA A N 1
ATOM 735 C CA . ALA A 1 91 ? 1.866 -12.452 -14.285 1.00 69.56 91 ALA A CA 1
ATOM 736 C C . ALA A 1 91 ? 1.455 -11.707 -13.009 1.00 69.56 91 ALA A C 1
ATOM 738 O O . ALA A 1 91 ? 2.270 -11.441 -12.127 1.00 69.56 91 ALA A O 1
ATOM 739 N N . GLU A 1 92 ? 0.179 -11.362 -12.911 1.00 67.00 92 GLU A N 1
ATOM 740 C CA . GLU A 1 92 ? -0.453 -10.914 -11.679 1.00 67.00 92 GLU A CA 1
ATOM 741 C C . GLU A 1 92 ? -1.061 -12.116 -10.958 1.00 67.00 92 GLU A C 1
ATOM 743 O O . GLU A 1 92 ? -1.816 -12.889 -11.553 1.00 67.00 92 GLU A O 1
ATOM 748 N N . GLU A 1 93 ? -0.755 -12.247 -9.669 1.00 75.12 93 GLU A N 1
ATOM 749 C CA . GLU A 1 93 ? -1.386 -13.221 -8.785 1.00 75.12 93 GLU A CA 1
ATOM 750 C C . GLU A 1 93 ? -2.351 -12.511 -7.839 1.00 75.12 93 GLU A C 1
ATOM 752 O O . GLU A 1 93 ? -1.951 -11.732 -6.975 1.00 75.12 93 GLU A O 1
ATOM 757 N N . GLU A 1 94 ? -3.641 -12.793 -7.983 1.00 67.19 94 GLU A N 1
ATOM 758 C CA . GLU A 1 94 ? -4.655 -12.366 -7.025 1.00 67.19 94 GLU A CA 1
ATOM 759 C C . GLU A 1 94 ? -4.870 -13.504 -6.019 1.00 67.19 94 GLU A C 1
ATOM 761 O O . GLU A 1 94 ? -5.401 -14.565 -6.363 1.00 67.19 94 GLU A O 1
ATOM 766 N N . ILE A 1 95 ? -4.442 -13.290 -4.771 1.00 77.44 95 ILE A N 1
ATOM 767 C CA . ILE A 1 95 ? -4.619 -14.249 -3.677 1.00 77.44 95 ILE A CA 1
ATOM 768 C C . ILE A 1 95 ? -5.861 -13.861 -2.872 1.00 77.44 95 ILE A C 1
ATOM 770 O O . ILE A 1 95 ? -5.885 -12.837 -2.191 1.00 77.44 95 ILE A O 1
ATOM 774 N N . LYS A 1 96 ? -6.885 -14.717 -2.896 1.00 72.12 96 LYS A N 1
ATOM 775 C CA . LYS A 1 96 ? -8.060 -14.611 -2.021 1.00 72.12 96 LYS A CA 1
ATOM 776 C C . LYS A 1 96 ? -7.989 -15.663 -0.930 1.00 72.12 96 LYS A C 1
ATOM 778 O O . LYS A 1 96 ? -7.748 -16.832 -1.211 1.00 72.12 96 LYS A O 1
ATOM 783 N N . ILE A 1 97 ? -8.227 -15.245 0.305 1.00 66.19 97 ILE A N 1
ATOM 784 C CA . ILE A 1 97 ? -8.371 -16.141 1.453 1.00 66.19 97 ILE A CA 1
ATOM 785 C C . ILE A 1 97 ? -9.822 -16.025 1.914 1.00 66.19 97 ILE A C 1
ATOM 787 O O . ILE A 1 97 ? -10.283 -14.919 2.202 1.00 66.19 97 ILE A O 1
ATOM 791 N N . ASP A 1 98 ? -10.554 -17.140 1.910 1.00 71.94 98 ASP A N 1
ATOM 792 C CA . ASP A 1 98 ? -11.938 -17.170 2.386 1.00 71.94 98 ASP A CA 1
ATOM 793 C C . ASP A 1 98 ? -12.014 -17.119 3.926 1.00 71.94 98 ASP A C 1
ATOM 795 O O . ASP A 1 98 ? -11.017 -17.269 4.635 1.00 71.94 98 ASP A O 1
ATOM 799 N N . SER A 1 99 ? -13.219 -16.935 4.472 1.00 63.25 99 SER A N 1
ATOM 800 C CA . SER A 1 99 ? -13.458 -16.917 5.925 1.00 63.25 99 SER A CA 1
ATOM 801 C C . SER A 1 99 ? -13.180 -18.257 6.628 1.00 63.25 99 SER A C 1
ATOM 803 O O . SER A 1 99 ? -13.259 -18.333 7.851 1.00 63.25 99 SER A O 1
ATOM 805 N N . ARG A 1 100 ? -12.854 -19.314 5.873 1.00 75.12 100 ARG A N 1
ATOM 806 C CA . ARG A 1 100 ? -12.486 -20.656 6.347 1.00 75.12 100 ARG A CA 1
ATOM 807 C C . ARG A 1 100 ? -10.990 -20.945 6.153 1.00 75.12 100 ARG A C 1
ATOM 809 O O . ARG A 1 100 ? -10.564 -22.077 6.367 1.00 75.12 100 ARG A O 1
ATOM 816 N N . GLY A 1 101 ? -10.201 -19.944 5.752 1.00 72.81 101 GLY A N 1
ATOM 817 C CA . GLY A 1 101 ? -8.753 -20.037 5.562 1.00 72.81 101 GLY A CA 1
ATOM 818 C C . GLY A 1 101 ? -8.306 -20.693 4.251 1.00 72.81 101 GLY A C 1
ATOM 819 O O . GLY A 1 101 ? -7.114 -20.944 4.081 1.00 72.81 101 GLY A O 1
ATOM 820 N N . ARG A 1 102 ? -9.209 -20.984 3.306 1.00 75.50 102 ARG A N 1
ATOM 821 C CA . ARG A 1 102 ? -8.840 -21.573 2.010 1.00 75.50 102 ARG A CA 1
ATOM 822 C C . ARG A 1 102 ? -8.290 -20.504 1.075 1.00 75.50 102 ARG A C 1
ATOM 824 O O . ARG A 1 102 ? -8.922 -19.471 0.848 1.00 75.50 102 ARG A O 1
ATOM 831 N N . LYS A 1 103 ? -7.122 -20.788 0.497 1.00 88.19 103 LYS A N 1
ATOM 832 C CA . LYS A 1 103 ? -6.425 -19.926 -0.461 1.00 88.19 103 LYS A CA 1
ATOM 833 C C . LYS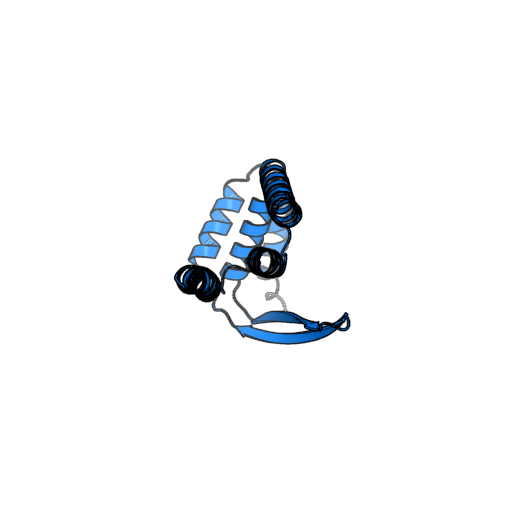 A 1 103 ? -6.892 -20.234 -1.886 1.00 88.19 103 LYS A C 1
ATOM 835 O O . LYS A 1 103 ? -6.772 -21.365 -2.342 1.00 88.19 103 LYS A O 1
ATOM 840 N N . THR A 1 104 ? -7.383 -19.223 -2.593 1.00 79.25 104 THR A N 1
ATOM 841 C CA . THR 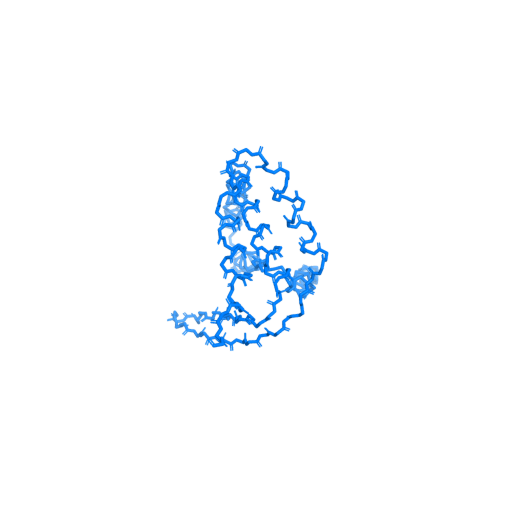A 1 104 ? -7.622 -19.248 -4.042 1.00 79.25 104 THR A CA 1
ATOM 842 C C . THR A 1 104 ? -6.609 -18.327 -4.708 1.00 79.25 104 THR A C 1
ATOM 844 O O . THR A 1 104 ? -6.438 -17.193 -4.263 1.00 79.25 104 THR A O 1
ATOM 847 N N . ILE A 1 1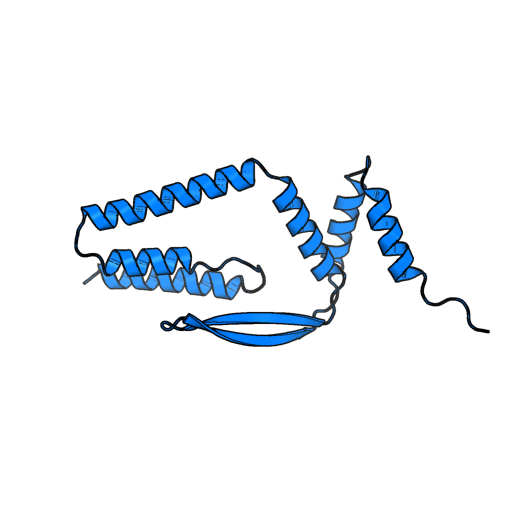05 ? -5.941 -18.806 -5.757 1.00 85.62 105 ILE A N 1
ATOM 848 C CA . ILE A 1 105 ? -4.942 -18.039 -6.510 1.00 85.62 105 ILE A CA 1
ATOM 849 C C . ILE A 1 105 ? -5.446 -17.909 -7.943 1.00 85.62 105 ILE A C 1
ATOM 851 O O . ILE A 1 105 ? -5.740 -18.914 -8.589 1.00 85.62 105 ILE A O 1
ATOM 855 N N . LYS A 1 106 ? -5.577 -16.677 -8.431 1.00 80.69 106 LYS A N 1
ATOM 856 C CA . LYS A 1 106 ? -5.886 -16.396 -9.834 1.00 80.69 106 LYS A CA 1
ATOM 857 C C . LYS A 1 106 ? -4.656 -15.787 -10.493 1.00 80.69 106 LYS A C 1
ATOM 859 O O . LYS A 1 106 ? -4.204 -14.730 -10.066 1.00 80.69 106 LYS A O 1
ATOM 864 N N . HIS A 1 107 ? -4.168 -16.428 -11.550 1.00 78.56 107 HIS A N 1
ATOM 865 C CA . HIS A 1 107 ? -3.069 -15.917 -12.367 1.00 78.56 107 HIS A CA 1
ATOM 866 C C . HIS A 1 107 ? -3.639 -15.177 -13.582 1.00 78.56 107 HIS A C 1
ATOM 868 O O . HIS A 1 107 ? -4.443 -15.736 -14.327 1.00 78.56 107 HIS A O 1
ATOM 874 N N . THR A 1 108 ? -3.235 -13.926 -13.790 1.00 78.00 108 THR A N 1
ATOM 875 C CA . THR A 1 108 ? -3.593 -13.131 -14.976 1.00 78.00 108 THR A CA 1
ATOM 876 C C . THR A 1 108 ? -2.313 -12.668 -15.652 1.00 78.00 108 THR A C 1
ATOM 878 O O . THR A 1 108 ? -1.502 -12.010 -15.016 1.00 78.00 108 THR A O 1
ATOM 881 N N . ARG A 1 109 ? -2.114 -12.995 -16.931 1.00 77.81 109 ARG A N 1
ATOM 882 C CA . ARG A 1 109 ? -0.988 -12.461 -17.708 1.00 77.81 109 ARG A CA 1
ATOM 883 C C . ARG A 1 109 ? -1.397 -11.149 -18.360 1.00 77.81 109 ARG A C 1
ATOM 885 O O . ARG A 1 109 ? -2.490 -11.059 -18.920 1.00 77.81 109 ARG A O 1
ATOM 892 N N . LYS A 1 110 ? -0.533 -10.145 -18.278 1.00 76.62 110 LYS A N 1
ATOM 893 C CA . LYS A 1 110 ? -0.695 -8.861 -18.958 1.00 76.62 110 LYS A CA 1
ATOM 894 C C . LYS A 1 110 ? 0.580 -8.534 -19.710 1.00 76.62 110 LYS A C 1
ATOM 896 O O . LYS A 1 110 ? 1.668 -8.759 -19.196 1.00 76.62 110 LYS A O 1
ATOM 901 N N . THR A 1 111 ? 0.428 -7.965 -20.895 1.00 78.75 111 THR A N 1
ATOM 902 C CA . THR A 1 111 ? 1.544 -7.482 -21.709 1.00 78.75 111 THR A CA 1
ATOM 903 C C . THR A 1 111 ? 1.605 -5.963 -21.583 1.00 78.75 111 THR A C 1
ATOM 905 O O . THR A 1 111 ? 0.606 -5.289 -21.842 1.00 78.75 111 THR A O 1
ATOM 908 N N . ALA A 1 112 ? 2.746 -5.417 -21.162 1.00 79.88 112 ALA A N 1
ATOM 909 C CA . ALA A 1 112 ? 3.021 -3.981 -21.218 1.00 79.88 112 ALA A CA 1
ATOM 910 C C . ALA A 1 112 ? 4.086 -3.683 -22.271 1.00 79.88 112 ALA A C 1
ATOM 912 O O . ALA A 1 112 ? 5.015 -4.463 -22.476 1.00 79.88 112 ALA A O 1
ATOM 913 N N . LEU A 1 113 ? 3.946 -2.532 -22.925 1.00 83.38 113 LEU A N 1
ATOM 914 C CA . LEU A 1 113 ? 5.006 -1.988 -23.763 1.00 83.38 113 LEU A CA 1
ATOM 915 C C . LEU A 1 113 ? 6.094 -1.364 -22.870 1.00 83.38 113 LEU A C 1
ATOM 917 O O . LEU A 1 113 ? 5.753 -0.837 -21.809 1.00 83.38 113 LEU A O 1
ATOM 921 N N . PRO A 1 114 ? 7.365 -1.402 -23.297 1.00 85.50 114 PRO A N 1
ATOM 922 C CA . PRO A 1 114 ? 8.457 -0.688 -22.640 1.00 85.50 114 PRO A CA 1
ATOM 923 C C . PRO A 1 114 ? 8.177 0.816 -22.498 1.00 85.50 114 PRO A C 1
ATOM 925 O O . PRO A 1 114 ? 7.725 1.459 -23.450 1.00 85.50 114 PRO A O 1
ATOM 928 N N . ASP A 1 115 ? 8.486 1.386 -21.332 1.00 87.50 115 ASP A N 1
ATOM 929 C CA . ASP A 1 115 ? 8.405 2.824 -21.062 1.00 87.50 115 ASP A CA 1
ATOM 930 C C . ASP A 1 115 ? 9.794 3.480 -21.140 1.00 87.50 115 ASP A C 1
ATOM 932 O O . ASP A 1 115 ? 10.663 3.299 -20.284 1.00 87.50 115 ASP A O 1
ATOM 936 N N . VAL A 1 116 ? 9.990 4.289 -22.183 1.00 86.06 116 VAL A N 1
ATOM 937 C CA . VAL A 1 116 ? 11.247 5.006 -22.449 1.00 86.06 116 VAL A CA 1
ATOM 938 C C . VAL A 1 116 ? 11.544 6.065 -21.380 1.00 86.06 116 VAL A C 1
ATOM 940 O O . VAL A 1 116 ? 12.713 6.348 -21.116 1.00 86.06 116 VAL A O 1
ATOM 943 N N . SER A 1 117 ? 10.520 6.652 -20.751 1.00 86.94 117 SER A N 1
ATOM 944 C CA . SER A 1 117 ? 10.709 7.610 -19.655 1.00 86.94 117 SER A CA 1
ATOM 945 C C . SER A 1 117 ? 11.259 6.904 -18.420 1.00 86.94 117 SER A C 1
ATOM 947 O O . SER A 1 117 ? 12.253 7.351 -17.851 1.00 86.94 117 SER A O 1
ATOM 949 N N . ALA A 1 118 ? 10.684 5.750 -18.071 1.00 86.38 118 ALA A N 1
ATOM 950 C CA . ALA A 1 118 ? 11.158 4.940 -16.951 1.00 86.38 118 ALA A CA 1
ATOM 951 C C . ALA A 1 118 ? 12.600 4.446 -17.162 1.00 86.38 118 ALA A C 1
ATOM 953 O O . ALA A 1 118 ? 13.395 4.428 -16.224 1.00 86.38 118 ALA A O 1
ATOM 954 N N . ALA A 1 119 ? 12.967 4.098 -18.402 1.00 86.12 119 ALA A N 1
ATOM 955 C CA . ALA A 1 119 ? 14.335 3.709 -18.745 1.00 86.12 119 ALA A CA 1
ATOM 956 C C . ALA A 1 119 ? 15.345 4.848 -18.520 1.00 86.12 119 ALA A C 1
ATOM 958 O O . ALA A 1 119 ? 16.443 4.613 -18.017 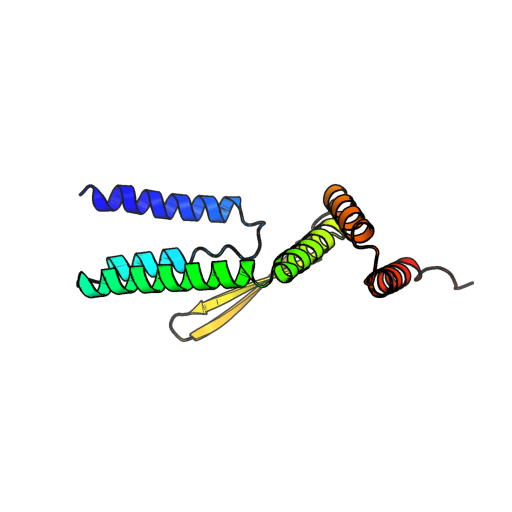1.00 86.12 119 ALA A O 1
ATOM 959 N N . ARG A 1 120 ? 14.976 6.090 -18.862 1.00 86.12 120 ARG A N 1
ATOM 960 C CA . ARG A 1 120 ? 15.825 7.271 -18.636 1.00 86.12 120 ARG A CA 1
ATOM 961 C C . ARG A 1 120 ? 16.018 7.558 -17.152 1.00 86.12 120 ARG A C 1
ATOM 963 O O . ARG A 1 120 ? 17.151 7.743 -16.727 1.00 86.12 120 ARG A O 1
ATOM 970 N N . GLU A 1 121 ? 14.941 7.530 -16.372 1.00 88.19 121 GLU A N 1
ATOM 971 C CA . GLU A 1 121 ? 15.004 7.731 -14.917 1.00 88.19 121 GLU A CA 1
ATOM 972 C C . GLU A 1 121 ? 15.855 6.654 -14.226 1.00 88.19 121 GLU A C 1
ATOM 974 O O . GLU A 1 121 ? 16.646 6.961 -13.334 1.00 88.19 121 GLU A O 1
ATOM 979 N N . LEU A 1 122 ? 15.759 5.396 -14.675 1.00 87.62 122 LEU A N 1
ATOM 980 C CA . LEU A 1 122 ? 16.602 4.312 -14.171 1.00 87.62 122 LEU A CA 1
ATOM 981 C C . LEU A 1 122 ? 18.090 4.565 -14.459 1.00 87.62 122 LEU A C 1
ATOM 983 O O . LEU A 1 122 ? 18.917 4.421 -13.560 1.00 87.62 122 LEU A O 1
ATOM 987 N N . LEU A 1 123 ? 18.430 4.972 -15.688 1.00 86.00 123 LEU A N 1
ATOM 988 C CA . LEU A 1 123 ? 19.807 5.292 -16.081 1.00 86.00 123 LEU A CA 1
ATOM 989 C C . LEU A 1 123 ? 20.377 6.471 -15.286 1.00 86.00 123 LEU A C 1
ATOM 991 O O . LEU A 1 123 ? 21.527 6.424 -14.854 1.00 86.00 123 LEU A O 1
ATOM 995 N N . GLU A 1 124 ? 19.585 7.519 -15.066 1.00 88.00 124 GLU A N 1
ATOM 996 C CA . GLU A 1 124 ? 19.990 8.662 -14.241 1.00 88.00 124 GLU A CA 1
ATOM 997 C C . GLU A 1 124 ? 20.255 8.244 -12.791 1.00 88.00 124 GLU A C 1
ATOM 999 O O . GLU A 1 124 ? 21.269 8.637 -12.210 1.00 88.00 124 GLU A O 1
ATOM 1004 N N . MET A 1 125 ? 19.398 7.391 -12.225 1.00 83.38 125 MET A N 1
ATOM 1005 C CA . MET A 1 125 ? 19.567 6.879 -10.867 1.00 83.38 125 MET A CA 1
ATOM 1006 C C . MET A 1 125 ? 20.816 5.994 -10.723 1.00 83.38 125 MET A C 1
ATOM 1008 O O . MET A 1 125 ? 21.514 6.098 -9.716 1.00 83.38 125 MET A O 1
ATOM 1012 N N . MET A 1 126 ? 21.133 5.176 -11.732 1.00 79.69 126 MET A N 1
ATOM 1013 C CA . MET A 1 126 ? 22.345 4.343 -11.761 1.00 79.69 126 MET A CA 1
ATOM 1014 C C . MET A 1 126 ? 23.626 5.167 -11.957 1.00 79.69 126 MET A C 1
ATOM 1016 O O . MET A 1 126 ? 24.649 4.894 -11.333 1.00 79.69 126 MET A O 1
ATOM 1020 N N . ASN A 1 127 ? 23.580 6.211 -12.787 1.00 77.31 127 ASN A N 1
ATOM 1021 C CA . ASN A 1 127 ? 24.731 7.088 -13.022 1.00 77.31 127 ASN A CA 1
ATOM 1022 C C . ASN A 1 127 ? 25.004 8.030 -11.835 1.00 77.31 127 ASN A C 1
ATOM 1024 O O . ASN A 1 127 ? 26.149 8.424 -11.597 1.00 77.31 127 ASN A O 1
ATOM 1028 N N . GLY A 1 128 ? 23.970 8.374 -11.062 1.00 65.00 128 GLY A N 1
ATOM 1029 C CA . GLY A 1 128 ? 24.088 9.156 -9.831 1.00 65.00 128 GLY A CA 1
ATOM 1030 C C . GLY A 1 128 ? 24.710 8.397 -8.649 1.00 65.00 128 GLY A C 1
ATOM 1031 O O . GLY A 1 128 ? 25.202 9.037 -7.723 1.00 65.00 128 GLY A O 1
ATOM 1032 N N . SER A 1 129 ? 24.742 7.057 -8.674 1.00 54.69 129 SER A N 1
ATOM 1033 C CA . SER A 1 129 ? 25.255 6.202 -7.587 1.00 54.69 129 SER A CA 1
ATOM 1034 C C . SER A 1 129 ? 26.717 5.769 -7.768 1.00 54.69 129 SER A C 1
ATOM 1036 O O . SER A 1 129 ? 27.119 4.707 -7.283 1.00 54.69 129 SER A O 1
ATOM 1038 N N . SER A 1 130 ? 27.525 6.562 -8.478 1.00 47.22 130 SER A N 1
ATOM 1039 C CA . SER A 1 130 ? 28.932 6.265 -8.773 1.00 47.22 130 SER A CA 1
ATOM 1040 C C . SER A 1 130 ? 29.809 6.214 -7.511 1.00 47.22 130 SER A C 1
ATOM 1042 O O . SER A 1 130 ? 30.530 7.147 -7.170 1.00 47.22 130 SER A O 1
ATOM 1044 N N . SER A 1 131 ? 29.794 5.070 -6.821 1.00 46.81 131 SER A N 1
ATOM 1045 C CA . SER A 1 131 ? 30.966 4.616 -6.067 1.00 46.81 131 SER A CA 1
ATOM 1046 C C . SER A 1 131 ? 31.066 3.104 -5.828 1.00 46.81 131 SER A C 1
ATOM 1048 O O . SER A 1 131 ? 32.174 2.645 -5.572 1.00 46.81 131 SER A O 1
ATOM 1050 N N . SER A 1 132 ? 30.006 2.286 -5.950 1.00 47.47 132 SER A N 1
ATOM 1051 C CA . SER A 1 132 ? 30.184 0.847 -5.633 1.00 47.47 132 SER A CA 1
ATOM 1052 C C . SER A 1 132 ? 29.241 -0.189 -6.260 1.00 47.47 132 SER A C 1
ATOM 1054 O O . SER A 1 132 ? 29.513 -1.375 -6.104 1.00 47.47 132 SER A O 1
ATOM 1056 N N . GLU A 1 133 ? 28.182 0.185 -6.987 1.00 48.06 133 GLU A N 1
ATOM 1057 C CA . GLU A 1 133 ? 27.208 -0.800 -7.519 1.00 48.06 133 GLU A CA 1
ATOM 1058 C C . GLU A 1 133 ? 27.288 -1.044 -9.040 1.00 48.06 133 GLU A C 1
ATOM 1060 O O . GLU A 1 133 ? 26.604 -1.934 -9.544 1.00 48.06 13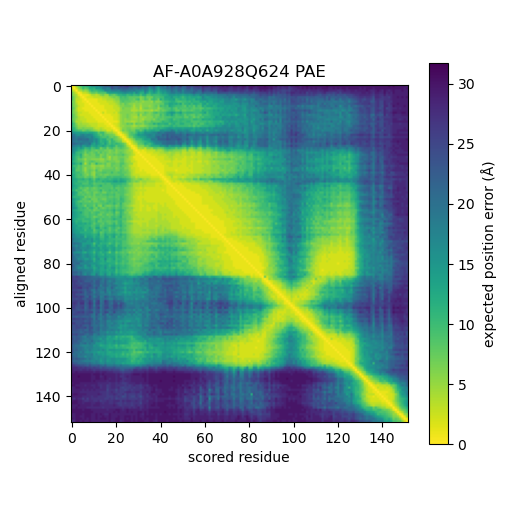3 GLU A O 1
ATOM 1065 N N . SER A 1 134 ? 28.179 -0.342 -9.762 1.00 50.34 134 SER A N 1
ATOM 1066 C CA . SER A 1 134 ? 28.352 -0.466 -11.231 1.00 50.34 134 SER A CA 1
ATOM 1067 C C . SER A 1 134 ? 28.610 -1.907 -11.692 1.00 50.34 134 SER A C 1
ATOM 1069 O O . SER A 1 134 ? 28.186 -2.304 -12.768 1.00 50.34 134 SER A O 1
ATOM 1071 N N . SER A 1 135 ? 29.249 -2.732 -10.855 1.00 50.34 135 SER A N 1
ATOM 1072 C CA . SER A 1 135 ? 29.687 -4.079 -11.238 1.00 50.34 135 SER A CA 1
ATOM 1073 C C . SER A 1 135 ? 28.549 -5.088 -11.433 1.00 50.34 135 SER A C 1
ATOM 1075 O O . SER A 1 135 ? 28.689 -5.987 -12.259 1.00 50.34 135 SER A O 1
ATOM 1077 N N . ILE A 1 136 ? 27.450 -4.994 -10.678 1.00 54.59 136 ILE A N 1
ATOM 1078 C CA . ILE A 1 136 ? 26.367 -5.994 -10.761 1.00 54.59 136 ILE A CA 1
ATOM 1079 C C . ILE A 1 136 ? 25.451 -5.681 -11.942 1.00 54.59 136 ILE A C 1
ATOM 1081 O O . ILE A 1 136 ? 24.985 -6.587 -12.630 1.00 54.59 136 ILE A O 1
ATOM 1085 N N . THR A 1 137 ? 25.213 -4.398 -12.192 1.00 51.81 137 THR A N 1
ATOM 1086 C CA . THR A 1 137 ? 24.359 -3.932 -13.281 1.00 51.81 137 THR A CA 1
ATOM 1087 C C . THR A 1 137 ? 25.065 -3.986 -14.631 1.00 51.81 137 THR A C 1
ATOM 1089 O O . THR A 1 137 ? 24.439 -4.433 -15.587 1.00 51.81 137 THR A O 1
ATOM 1092 N N . GLU A 1 138 ? 26.359 -3.653 -14.721 1.00 52.75 138 GLU A N 1
ATOM 1093 C CA . GLU A 1 138 ? 27.152 -3.865 -15.946 1.00 52.75 138 GLU A CA 1
ATOM 1094 C C . GLU A 1 138 ? 27.179 -5.345 -16.344 1.00 52.75 138 GLU A C 1
ATOM 1096 O O . GLU A 1 138 ? 26.878 -5.672 -17.489 1.00 52.75 138 GLU A O 1
ATOM 1101 N N . ALA A 1 139 ? 27.411 -6.249 -15.385 1.00 58.59 139 ALA A N 1
ATOM 1102 C CA . ALA A 1 139 ? 27.419 -7.689 -15.644 1.00 58.59 139 ALA A CA 1
ATOM 1103 C C . ALA A 1 139 ? 26.052 -8.227 -16.111 1.00 58.59 139 ALA A C 1
ATOM 1105 O O . ALA A 1 139 ? 25.982 -9.170 -16.901 1.00 58.59 139 ALA A O 1
ATOM 1106 N N . TRP A 1 140 ? 24.947 -7.640 -15.638 1.00 59.34 140 TRP A N 1
ATOM 1107 C CA . TRP A 1 140 ? 23.606 -8.051 -16.060 1.00 59.34 140 TRP A CA 1
ATOM 1108 C C . TRP A 1 140 ? 23.228 -7.478 -17.430 1.00 59.34 140 TRP A C 1
ATOM 1110 O O . TRP A 1 140 ? 22.624 -8.177 -18.239 1.00 59.34 140 TRP A O 1
ATOM 1120 N N . ILE A 1 141 ? 23.623 -6.235 -17.720 1.00 60.78 141 ILE A N 1
ATOM 1121 C CA . ILE A 1 141 ? 23.418 -5.594 -19.025 1.00 60.78 141 ILE A CA 1
ATOM 1122 C C . ILE A 1 141 ? 24.213 -6.326 -20.116 1.00 60.78 141 ILE A C 1
ATOM 1124 O O . ILE A 1 141 ? 23.665 -6.597 -21.181 1.00 60.78 141 ILE A O 1
ATOM 1128 N N . GLU A 1 142 ? 25.461 -6.713 -19.845 1.00 63.19 142 GLU A N 1
ATOM 1129 C CA . GLU A 1 142 ? 26.303 -7.466 -20.785 1.00 63.19 142 GLU A CA 1
ATOM 1130 C C . GLU A 1 142 ? 25.755 -8.880 -21.050 1.00 63.19 142 GLU A C 1
ATOM 1132 O O . GLU A 1 142 ? 25.757 -9.344 -22.186 1.00 63.19 142 GLU A O 1
ATOM 1137 N N . SER A 1 143 ? 25.174 -9.531 -20.037 1.00 65.00 143 SER A N 1
ATOM 1138 C CA . SER A 1 143 ? 24.485 -10.824 -20.184 1.00 65.00 143 SER A CA 1
ATOM 1139 C C . SER A 1 143 ? 23.219 -10.739 -21.049 1.00 65.00 143 SER A C 1
ATOM 1141 O O . SER A 1 143 ? 22.928 -11.643 -21.828 1.00 65.00 143 SER A O 1
ATOM 1143 N N . VAL A 1 144 ? 22.466 -9.639 -20.942 1.00 59.62 144 VAL A N 1
ATOM 1144 C CA . VAL A 1 144 ? 21.232 -9.428 -21.717 1.00 59.62 144 VAL A CA 1
ATOM 1145 C C . VAL A 1 144 ? 21.522 -8.964 -23.150 1.00 59.62 144 VAL A C 1
ATOM 1147 O O . VAL A 1 144 ? 20.731 -9.251 -24.045 1.00 59.62 144 VAL A O 1
ATOM 1150 N N . LEU A 1 145 ? 22.640 -8.268 -23.384 1.00 58.44 145 LEU A N 1
ATOM 1151 C CA . LEU A 1 145 ? 23.009 -7.722 -24.697 1.00 58.44 145 LEU A CA 1
ATOM 1152 C C . LEU A 1 145 ? 24.029 -8.570 -25.477 1.00 58.44 145 LEU A C 1
ATOM 1154 O O . LEU A 1 145 ? 24.161 -8.374 -26.680 1.00 58.44 145 LEU A O 1
ATOM 1158 N N . GLY A 1 146 ? 24.753 -9.485 -24.828 1.00 48.47 146 GLY A N 1
ATOM 1159 C CA . GLY A 1 146 ? 25.837 -10.268 -25.438 1.00 48.47 146 GLY A CA 1
ATOM 1160 C C . GLY A 1 146 ? 25.423 -11.594 -26.085 1.00 48.47 146 GLY A C 1
ATOM 1161 O O . GLY A 1 146 ? 26.280 -12.327 -26.571 1.00 48.47 146 GLY A O 1
ATOM 1162 N N . GLY A 1 147 ? 24.136 -11.941 -26.078 1.00 50.44 147 GLY A N 1
ATOM 1163 C CA . GLY A 1 147 ? 23.640 -13.198 -26.635 1.00 50.44 147 GLY A CA 1
ATOM 1164 C C . GLY A 1 147 ? 23.040 -13.036 -28.025 1.00 50.44 147 GLY A C 1
ATOM 1165 O O . GLY A 1 147 ? 21.827 -13.155 -28.114 1.00 50.44 147 GLY A O 1
ATOM 1166 N N . ASP A 1 148 ? 23.846 -12.732 -29.054 1.00 51.75 148 ASP A N 1
ATOM 1167 C CA . ASP A 1 148 ? 23.504 -13.017 -30.470 1.00 51.75 148 ASP A CA 1
ATOM 1168 C C . ASP A 1 148 ? 24.632 -12.722 -31.492 1.00 51.75 148 ASP A C 1
ATOM 1170 O O . ASP A 1 148 ? 24.378 -12.327 -32.627 1.00 51.75 148 ASP A O 1
ATOM 1174 N N . GLU A 1 149 ? 25.901 -12.961 -31.153 1.00 51.12 149 GLU A N 1
ATOM 1175 C CA . GLU A 1 149 ? 26.961 -13.024 -32.173 1.00 51.12 149 GLU A CA 1
ATOM 1176 C C . GLU A 1 149 ? 27.865 -14.225 -31.904 1.00 51.12 149 GLU A C 1
ATOM 1178 O O . GLU A 1 149 ? 28.746 -14.155 -31.051 1.00 51.12 149 GLU A O 1
ATOM 1183 N N . ASN A 1 150 ? 27.579 -15.349 -32.574 1.00 46.78 150 ASN A N 1
ATOM 1184 C CA . ASN A 1 150 ? 28.533 -16.312 -33.151 1.00 46.78 150 ASN A CA 1
ATOM 1185 C C . ASN A 1 150 ? 27.830 -17.653 -33.420 1.00 46.78 150 ASN A C 1
ATOM 1187 O O . ASN A 1 150 ? 27.816 -18.507 -32.544 1.00 46.78 150 ASN A O 1
ATOM 1191 N N . GLU A 1 151 ? 27.315 -17.850 -34.634 1.00 39.88 151 GLU A N 1
ATOM 1192 C CA . GLU A 1 151 ? 27.261 -19.161 -35.304 1.00 39.88 151 GLU A CA 1
ATOM 1193 C C . GLU A 1 151 ? 27.286 -18.910 -36.830 1.00 39.88 151 GLU A C 1
ATOM 1195 O O . GLU A 1 151 ? 26.249 -18.751 -37.474 1.00 39.88 151 GLU A O 1
ATOM 1200 N N . GLU A 1 152 ? 28.500 -18.814 -37.388 1.00 37.56 152 GLU A N 1
ATOM 1201 C CA . GLU A 1 152 ? 28.821 -19.294 -38.746 1.00 37.56 152 GLU A CA 1
ATOM 1202 C C . GLU A 1 152 ? 29.550 -20.638 -38.624 1.00 37.56 152 GLU A C 1
ATOM 1204 O O . GLU A 1 152 ? 30.412 -20.758 -37.718 1.00 37.56 152 GLU A O 1
#

Radius of gyration: 22.3 Å; Cα contacts (8 Å, |Δi|>4): 84; chains: 1; bounding box: 61×33×64 Å

Secondary structure (DSSP, 8-state):
--HHHHHHHHHHHHHHHHHHTTTSTT--THHHHHHHHHHHH---HHHHHHHHHHHHHHHHHHHHHHHH-HHHHHHHHHHHHHHHHH-EEEEEEEEEE-TT--EEEEEEEEEE---HHHHHHHHHHHHHTTTT-HHHHHHHHHHHHSSS----

pLDDT: mean 74.44, std 14.11, range [37.56, 93.06]

Sequence (152 aa):
MMKNKSIKSLLEGIDDYEQANKRIKGSDFKSIKNLYEEFLKTDSKPQRDKLISEFKKRNEEFALFIQSNPELINTELQKSLLIAASGGEYAEEEIKIDSRGRKTIKHTRKTALPDVSAARELLEMMNGSSSSESSITEAWIESVLGGDENEE

Solvent-accessible surface area (backbone atoms only — not comparable to full-atom values): 9012 Å² total; per-residue (Å²): 127,68,69,65,54,63,52,49,52,52,52,49,51,52,51,51,50,42,61,74,41,67,83,53,83,83,72,68,61,58,66,57,52,49,50,52,54,53,42,73,71,40,86,50,63,74,59,35,54,47,56,52,51,54,52,51,50,54,53,50,54,49,52,52,50,51,69,74,41,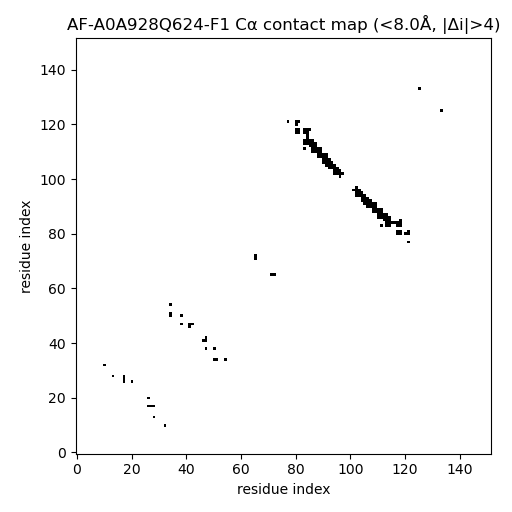58,65,59,55,52,51,54,47,51,52,51,25,49,52,39,29,64,32,44,79,45,77,45,75,50,78,44,67,48,102,83,71,52,78,46,79,46,80,43,79,44,78,46,74,56,32,72,67,35,41,50,54,45,50,52,57,59,65,71,51,80,80,80,60,65,69,65,55,50,55,49,52,48,63,73,68,64,78,85,82,88,88,131

Mean predicted aligned error: 15.01 Å

Foldseek 3Di:
DPPVPVVVVVVVVLVVVCVVVVVPPPPDCVVVVVLVVVLVVDPDPVVNVVSVVVVVVVVVVVVVVCVVCVVVVVVVLLVSLVCQQVWAKDWDWDWDQDPVRDTDIDIDIDTGDGDPVSVVVNVVSVVVPPDPDCVVVVVVVCVVPVPDDDDD

Nearest PDB structures (foldseek):
  7ane-assembly1_Ap  TM=3.123E-01  e=4.015E+00  Leishmania major
  2wbl-assembly1_B  TM=3.577E-01  e=7.515E+00  Arabidopsis thaliana
  6evj-assembly1_B  TM=4.127E-01  e=8.002E+00  Influenza A virus (A/little yellow-shouldered bat/Guatemala/060/2010(H17N10))